Protein AF-A0AAN8YJG7-F1 (afdb_monomer_lite)

Foldseek 3Di:
DDKDWDWDQDLFWTKIKIWDDDPVVVVCVVVPDDPVPDDTWIWIKTKGWPPPDPPDPPVPPDDDTDIDIDTGTGDDDDDDPDDPPDD

Structure (mmCIF, N/CA/C/O backbone):
data_AF-A0AAN8YJG7-F1
#
_entry.id   AF-A0AAN8YJG7-F1
#
loop_
_atom_site.group_PDB
_atom_site.id
_atom_site.type_symbol
_atom_site.label_atom_id
_atom_site.label_alt_id
_atom_site.label_comp_id
_atom_site.label_asym_id
_atom_site.label_entity_id
_atom_site.label_seq_id
_atom_site.pdbx_PDB_ins_code
_atom_site.Cartn_x
_atom_site.Cartn_y
_atom_site.Cartn_z
_atom_site.occupancy
_atom_site.B_iso_or_equiv
_atom_site.auth_seq_id
_atom_site.auth_comp_id
_atom_site.auth_asym_id
_atom_site.auth_atom_id
_atom_site.pdbx_PDB_model_num
ATOM 1 N N . MET A 1 1 ? -7.112 -10.053 11.941 1.00 80.38 1 MET A N 1
ATOM 2 C CA . MET A 1 1 ? -6.323 -9.086 11.151 1.00 80.38 1 MET A CA 1
ATOM 3 C C . MET A 1 1 ? -6.693 -9.272 9.695 1.00 80.38 1 MET A C 1
ATOM 5 O O . MET A 1 1 ? -6.624 -10.396 9.214 1.00 80.38 1 MET A O 1
ATOM 9 N N . LEU A 1 2 ? -7.160 -8.211 9.049 1.00 91.56 2 LEU A N 1
ATOM 10 C CA . LEU A 1 2 ? -7.477 -8.182 7.624 1.00 91.56 2 LEU A CA 1
ATOM 11 C C . LEU A 1 2 ? -6.482 -7.258 6.917 1.00 91.56 2 LEU A C 1
ATOM 13 O O . LEU A 1 2 ? -5.766 -6.492 7.564 1.00 91.56 2 LEU A O 1
ATOM 17 N N . VAL A 1 3 ? -6.436 -7.339 5.593 1.00 94.62 3 VAL A N 1
ATOM 18 C CA . VAL A 1 3 ? -5.608 -6.475 4.751 1.00 94.62 3 VAL A CA 1
ATOM 19 C C . VAL A 1 3 ? -6.515 -5.860 3.693 1.00 94.62 3 VAL A C 1
ATOM 21 O O . VAL A 1 3 ? -7.205 -6.589 2.982 1.00 94.62 3 VAL A O 1
ATOM 24 N N . LEU A 1 4 ? -6.544 -4.529 3.620 1.00 94.06 4 LEU A N 1
ATOM 25 C CA . LEU A 1 4 ? -7.074 -3.826 2.453 1.00 94.06 4 LEU A CA 1
ATOM 26 C C . LEU A 1 4 ? -6.022 -3.910 1.360 1.00 94.06 4 LEU A C 1
ATOM 28 O O . LEU A 1 4 ? -4.850 -3.681 1.648 1.00 94.06 4 LEU A O 1
ATOM 32 N N . GLN A 1 5 ? -6.428 -4.245 0.144 1.00 96.62 5 GLN A N 1
ATOM 33 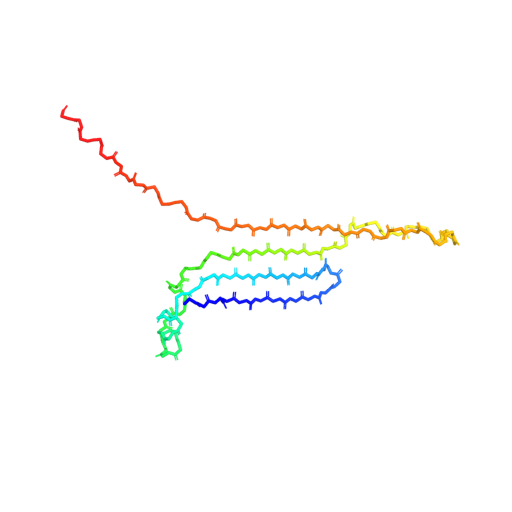C CA . GLN A 1 5 ? -5.514 -4.427 -0.972 1.00 96.62 5 GLN A CA 1
ATOM 34 C C . GLN A 1 5 ? -6.114 -3.834 -2.241 1.00 96.62 5 GLN A C 1
ATOM 36 O O . GLN A 1 5 ? -7.280 -4.078 -2.549 1.00 96.62 5 GLN A O 1
ATOM 41 N N . GLU A 1 6 ? -5.287 -3.110 -2.980 1.00 96.94 6 GLU A N 1
ATOM 42 C CA . GLU A 1 6 ? -5.578 -2.593 -4.308 1.00 96.94 6 GLU A CA 1
ATOM 43 C C . GLU A 1 6 ? -4.378 -2.873 -5.216 1.00 96.94 6 GLU A C 1
ATOM 45 O O . GLU A 1 6 ? -3.223 -2.727 -4.811 1.00 96.94 6 GLU A O 1
ATOM 50 N N . SER A 1 7 ? -4.646 -3.320 -6.436 1.00 97.19 7 SER A N 1
ATOM 51 C CA . SER A 1 7 ? -3.620 -3.595 -7.437 1.00 97.19 7 SER A CA 1
ATOM 52 C C . SER A 1 7 ? -4.175 -3.315 -8.818 1.00 97.19 7 SER A C 1
ATOM 54 O O . SER A 1 7 ? -5.302 -3.723 -9.104 1.00 97.19 7 SER A O 1
ATOM 56 N N . ASP A 1 8 ? -3.363 -2.706 -9.666 1.00 97.44 8 ASP A N 1
ATOM 57 C CA . ASP A 1 8 ? -3.677 -2.485 -11.071 1.00 97.44 8 ASP A CA 1
ATOM 58 C C . ASP A 1 8 ? -2.399 -2.563 -11.913 1.00 97.44 8 ASP A C 1
ATOM 60 O O . ASP A 1 8 ? -1.282 -2.565 -11.378 1.00 97.44 8 ASP A O 1
ATOM 64 N N . ASN A 1 9 ? -2.568 -2.668 -13.227 1.00 96.06 9 ASN A N 1
ATOM 65 C CA . ASN A 1 9 ? -1.472 -2.657 -14.182 1.00 96.06 9 ASN A CA 1
ATOM 66 C C . ASN A 1 9 ? -1.866 -1.918 -15.462 1.00 96.06 9 ASN A C 1
ATOM 68 O O . ASN A 1 9 ? -2.779 -2.348 -16.172 1.00 96.06 9 ASN A O 1
ATOM 72 N N . ASP A 1 10 ? -1.109 -0.877 -15.793 1.00 93.19 10 ASP A N 1
ATOM 73 C CA . ASP A 1 10 ? -1.287 -0.055 -16.986 1.00 93.19 10 ASP A CA 1
ATOM 74 C C . ASP A 1 10 ? 0.047 0.175 -17.730 1.00 93.19 10 ASP A C 1
ATOM 76 O O . ASP A 1 10 ? 1.045 -0.508 -17.498 1.00 93.19 10 ASP A O 1
ATOM 80 N N . GLU A 1 11 ? 0.064 1.118 -18.676 1.00 87.50 11 GLU A N 1
ATOM 81 C CA . GLU A 1 11 ? 1.262 1.470 -19.453 1.00 87.50 11 GLU A CA 1
ATOM 82 C C . GLU A 1 11 ? 2.366 2.138 -18.608 1.00 87.50 11 GLU A C 1
ATOM 84 O O . GLU A 1 11 ? 3.524 2.184 -19.030 1.00 87.50 11 GLU A O 1
ATOM 89 N N . ILE A 1 12 ? 2.027 2.658 -17.424 1.00 87.44 12 ILE A N 1
ATOM 90 C CA . ILE A 1 12 ? 2.947 3.330 -16.497 1.00 87.44 12 ILE A CA 1
ATOM 91 C C . ILE A 1 12 ? 3.565 2.305 -15.535 1.00 87.44 12 ILE A C 1
ATOM 93 O O . ILE A 1 12 ? 4.709 2.482 -15.102 1.00 87.44 12 ILE A O 1
ATOM 97 N N . GLY A 1 13 ? 2.862 1.211 -15.237 1.00 92.44 13 GLY A N 1
ATOM 98 C CA . GLY A 1 13 ? 3.412 0.072 -14.511 1.00 92.44 13 GLY A CA 1
ATOM 99 C C . GLY A 1 13 ? 2.369 -0.791 -13.806 1.00 92.44 13 GLY A C 1
ATOM 100 O O . GLY A 1 13 ? 1.166 -0.572 -13.909 1.00 92.44 13 GLY A O 1
ATOM 101 N N . ALA A 1 14 ? 2.859 -1.761 -13.035 1.00 97.06 14 ALA A N 1
ATOM 102 C CA . ALA A 1 14 ? 2.057 -2.616 -12.164 1.00 97.06 14 ALA A CA 1
ATOM 103 C C . ALA A 1 14 ? 2.283 -2.240 -10.702 1.00 97.06 14 ALA A C 1
ATOM 105 O O . ALA A 1 14 ? 3.435 -2.179 -10.264 1.00 97.06 14 ALA A O 1
ATOM 106 N N . PHE A 1 15 ? 1.219 -2.053 -9.922 1.00 97.75 15 PHE A N 1
ATOM 107 C CA . PHE A 1 15 ? 1.343 -1.748 -8.497 1.00 97.75 15 PHE A CA 1
ATOM 108 C C . PHE A 1 15 ? 0.559 -2.701 -7.598 1.00 97.75 15 PHE A C 1
ATOM 110 O O . PHE A 1 15 ? -0.429 -3.322 -7.990 1.00 97.75 15 PHE A O 1
ATOM 117 N N . LEU A 1 16 ? 1.004 -2.766 -6.345 1.00 97.88 16 LEU A N 1
ATOM 118 C CA . LEU A 1 16 ? 0.285 -3.380 -5.238 1.00 97.88 16 LEU A CA 1
ATOM 119 C C . LEU A 1 16 ? 0.359 -2.440 -4.040 1.00 97.88 16 LEU A C 1
ATOM 121 O O . LEU A 1 16 ? 1.445 -2.184 -3.517 1.00 97.88 16 LEU A O 1
ATOM 125 N N . ILE A 1 17 ? -0.795 -1.964 -3.588 1.00 97.62 17 ILE A N 1
ATOM 126 C CA . ILE A 1 17 ? -0.949 -1.149 -2.386 1.00 97.62 17 ILE A CA 1
ATOM 127 C C . ILE A 1 17 ? -1.760 -1.961 -1.384 1.00 97.62 17 ILE A C 1
ATOM 129 O O . ILE A 1 17 ? -2.789 -2.546 -1.719 1.00 97.62 17 ILE A O 1
ATOM 133 N N . TYR A 1 18 ? -1.298 -2.012 -0.142 1.00 97.12 18 TYR A N 1
ATOM 134 C CA . TYR A 1 18 ? -1.965 -2.742 0.920 1.00 97.12 18 TYR A CA 1
ATOM 135 C C . TYR A 1 18 ? -1.892 -2.006 2.254 1.00 97.12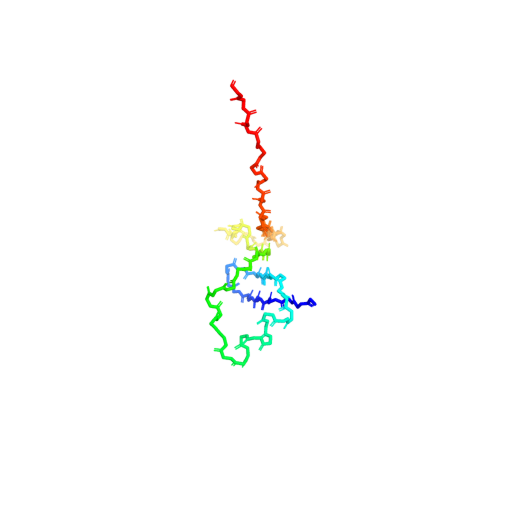 18 TYR A C 1
ATOM 137 O O . TYR A 1 18 ? -0.961 -1.248 2.515 1.00 97.12 18 TYR A O 1
ATOM 145 N N . ALA A 1 19 ? -2.859 -2.255 3.135 1.00 96.00 19 ALA A N 1
ATOM 146 C CA . ALA A 1 19 ? -2.846 -1.733 4.495 1.00 96.00 19 ALA A CA 1
ATOM 147 C C . ALA A 1 19 ? -3.455 -2.737 5.487 1.00 96.00 19 ALA A C 1
ATOM 149 O O . ALA A 1 19 ? -4.575 -3.209 5.266 1.00 96.00 19 ALA A O 1
ATOM 150 N N . PRO A 1 20 ? -2.774 -3.057 6.603 1.00 93.12 20 PRO A N 1
ATOM 151 C CA . PRO A 1 20 ? -3.377 -3.825 7.687 1.00 93.12 20 PRO A CA 1
ATOM 152 C C . PRO A 1 20 ? -4.574 -3.083 8.296 1.00 93.12 20 PRO A C 1
ATOM 154 O O . PRO A 1 20 ? -4.509 -1.876 8.536 1.00 93.12 20 PRO A O 1
ATOM 157 N N . ILE A 1 21 ? -5.650 -3.812 8.588 1.00 93.50 21 ILE A N 1
ATOM 158 C CA . ILE A 1 21 ? -6.848 -3.283 9.247 1.00 93.50 21 ILE A CA 1
ATOM 159 C C . ILE A 1 21 ? -7.426 -4.304 10.239 1.00 93.50 21 ILE A C 1
ATOM 161 O O . ILE A 1 21 ? -7.345 -5.524 10.049 1.00 93.50 21 ILE A O 1
ATOM 165 N N . ASP A 1 22 ? -8.015 -3.817 11.331 1.00 93.06 22 ASP A N 1
ATOM 166 C CA . ASP A 1 22 ? -8.696 -4.676 12.300 1.00 93.06 22 ASP A CA 1
ATOM 167 C C . ASP A 1 22 ? -10.054 -5.151 11.750 1.00 93.06 22 ASP A C 1
ATOM 169 O O . ASP A 1 22 ? -10.866 -4.365 11.261 1.00 93.06 22 ASP A O 1
ATOM 173 N N . SER A 1 23 ? -10.330 -6.449 11.881 1.00 91.62 23 SER A N 1
ATOM 174 C CA . SER A 1 23 ? -11.628 -7.056 11.573 1.00 91.62 23 SER A CA 1
ATOM 175 C C . SER A 1 23 ? -12.799 -6.417 12.324 1.00 91.62 23 SER A C 1
ATOM 177 O O . SER A 1 23 ? -13.896 -6.349 11.772 1.00 91.62 23 SER A O 1
ATOM 179 N N . LEU A 1 24 ? -12.587 -5.921 13.548 1.00 93.44 24 LEU A N 1
ATOM 180 C CA . LEU A 1 24 ? -13.615 -5.206 14.311 1.00 93.44 24 LEU A CA 1
ATOM 181 C C . LEU A 1 24 ? -13.983 -3.876 13.646 1.00 93.44 24 LEU A C 1
ATOM 183 O O . LEU A 1 24 ? -15.161 -3.5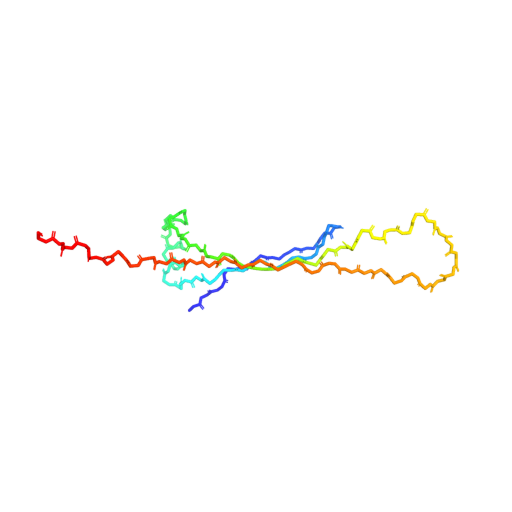25 13.573 1.00 93.44 24 LEU A O 1
ATOM 187 N N . ILE A 1 25 ? -12.983 -3.169 13.114 1.00 92.94 25 ILE A N 1
ATOM 188 C CA . ILE A 1 25 ? -13.185 -1.923 12.373 1.00 92.94 25 ILE A CA 1
ATOM 189 C C . ILE A 1 25 ? -13.939 -2.211 11.075 1.00 92.94 25 ILE A C 1
ATOM 191 O O . ILE A 1 25 ? -14.936 -1.551 10.796 1.00 92.94 25 ILE A O 1
ATOM 195 N N . VAL A 1 26 ? -13.526 -3.232 10.318 1.00 92.31 26 VAL A N 1
ATOM 196 C CA . VAL A 1 26 ? -14.210 -3.618 9.072 1.00 92.31 26 VAL A CA 1
ATOM 197 C C . VAL A 1 26 ? -15.667 -3.994 9.334 1.00 92.31 26 VAL A C 1
ATOM 199 O O . VAL A 1 26 ? -16.555 -3.500 8.645 1.00 92.31 26 VAL A O 1
ATOM 202 N N . ASN A 1 27 ? -15.939 -4.799 10.362 1.00 93.50 27 ASN A N 1
ATOM 203 C CA . ASN A 1 27 ? -17.310 -5.152 10.725 1.00 93.50 27 ASN A CA 1
ATOM 204 C C . ASN A 1 27 ? -18.129 -3.910 11.120 1.00 93.50 27 ASN A C 1
ATOM 206 O O . ASN A 1 27 ? -19.289 -3.782 10.742 1.00 93.50 27 ASN A O 1
ATOM 210 N N . SER A 1 28 ? -17.529 -2.959 11.841 1.00 93.56 28 SER A N 1
ATOM 211 C CA . SER A 1 28 ? -18.179 -1.684 12.168 1.00 93.56 28 SER A CA 1
ATOM 212 C C . SER A 1 28 ? -18.547 -0.890 10.906 1.00 93.56 28 SER A C 1
ATOM 214 O O . SER A 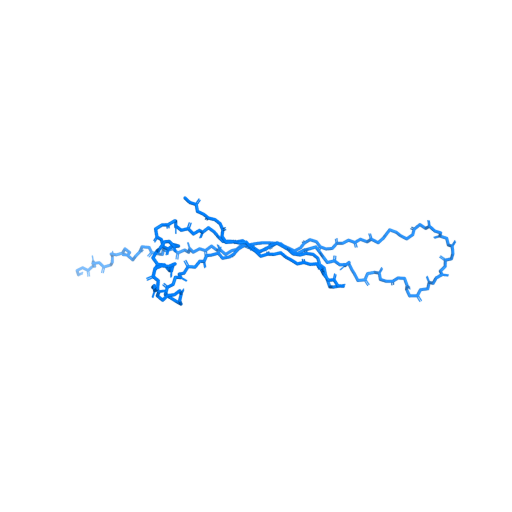1 28 ? -19.685 -0.438 10.780 1.00 93.56 28 SER A O 1
ATOM 216 N N . ILE A 1 29 ? -17.631 -0.782 9.935 1.00 93.94 29 ILE A N 1
ATOM 217 C CA . ILE A 1 29 ? -17.881 -0.105 8.649 1.00 93.94 29 ILE A CA 1
ATOM 218 C C . ILE A 1 29 ? -19.010 -0.793 7.872 1.00 93.94 29 ILE A C 1
ATOM 220 O O . ILE A 1 29 ? -19.930 -0.121 7.411 1.00 93.94 29 ILE A O 1
ATOM 224 N N . VAL A 1 30 ? -18.978 -2.126 7.755 1.00 93.06 30 VAL A N 1
ATOM 225 C CA . VAL A 1 30 ? -20.006 -2.905 7.034 1.00 93.06 30 VAL A CA 1
ATOM 226 C C . VAL A 1 30 ? -21.397 -2.716 7.652 1.00 93.06 30 VAL A C 1
ATOM 228 O O . VAL A 1 30 ? -22.394 -2.720 6.935 1.00 93.06 30 VAL A O 1
ATOM 231 N N . ASN A 1 31 ? -21.469 -2.466 8.961 1.00 96.06 31 ASN A N 1
ATOM 232 C CA . ASN A 1 31 ? -22.713 -2.170 9.676 1.00 96.06 31 ASN A CA 1
ATOM 233 C C . ASN A 1 31 ? -23.121 -0.680 9.635 1.00 96.06 31 ASN A C 1
ATOM 235 O O . ASN A 1 31 ? -24.018 -0.271 10.370 1.00 96.06 31 ASN A O 1
ATOM 239 N N . GLY A 1 32 ? -22.489 0.135 8.783 1.00 94.12 32 GLY A N 1
ATOM 240 C CA . GLY A 1 32 ? -22.866 1.532 8.543 1.00 94.12 32 GLY A CA 1
ATOM 241 C C . GLY A 1 32 ? -22.079 2.570 9.346 1.00 94.12 32 GLY A C 1
ATOM 242 O O . GLY A 1 32 ? -22.476 3.735 9.380 1.00 94.12 32 GLY A O 1
ATOM 243 N N . SER A 1 33 ? -20.976 2.183 9.994 1.00 93.56 33 SER A N 1
ATOM 244 C CA . SER A 1 33 ? -20.053 3.150 10.600 1.00 93.56 33 SER A CA 1
ATOM 245 C C . SER A 1 33 ? -19.311 3.968 9.535 1.00 93.56 33 SER A C 1
ATOM 247 O O . SER A 1 33 ? -19.110 3.530 8.403 1.00 93.56 33 SER A O 1
ATOM 249 N N . ASP A 1 34 ? -18.878 5.172 9.906 1.00 93.69 34 ASP A N 1
ATOM 250 C CA . ASP A 1 34 ? -18.180 6.094 9.009 1.00 93.69 34 ASP A CA 1
ATOM 251 C C . ASP A 1 34 ? -16.737 5.638 8.739 1.00 93.69 34 ASP A C 1
ATOM 253 O O . ASP A 1 34 ? -15.852 5.772 9.590 1.00 93.69 34 ASP A O 1
ATOM 257 N N . ALA A 1 35 ? -16.487 5.148 7.522 1.00 89.62 35 ALA A N 1
ATOM 258 C CA . ALA A 1 35 ? -15.169 4.701 7.077 1.00 89.62 35 ALA A CA 1
ATOM 259 C C . ALA A 1 35 ? -14.105 5.816 7.082 1.00 89.62 35 ALA A C 1
ATOM 261 O O . ALA A 1 35 ? -12.917 5.516 7.186 1.00 89.62 35 ALA A O 1
ATOM 262 N N . LYS A 1 36 ? -14.495 7.101 7.031 1.00 89.88 36 LYS A N 1
ATOM 263 C CA . LYS A 1 36 ? -13.543 8.230 7.008 1.00 89.88 36 LYS A CA 1
ATOM 264 C C . LYS A 1 36 ? -12.789 8.420 8.325 1.00 89.88 36 LYS A C 1
ATOM 266 O O . LYS A 1 36 ? -11.792 9.134 8.355 1.00 89.88 36 LYS A O 1
ATOM 271 N N . LYS A 1 37 ? -13.263 7.811 9.415 1.00 85.38 37 LYS A N 1
ATOM 272 C CA . LYS A 1 37 ? -12.643 7.901 10.749 1.00 85.38 37 LYS A CA 1
ATOM 273 C C . LYS A 1 37 ? -11.575 6.838 10.990 1.00 85.38 37 LYS A C 1
ATOM 275 O O . LYS A 1 37 ? -10.999 6.791 12.074 1.00 85.38 37 LYS A O 1
ATOM 280 N N . VAL A 1 38 ? -11.337 5.968 10.013 1.00 89.31 38 VAL A N 1
ATOM 281 C CA . VAL A 1 38 ? -10.390 4.864 10.132 1.00 89.31 38 VAL A CA 1
ATOM 282 C C . VAL A 1 38 ? -9.055 5.274 9.540 1.00 89.31 38 VAL A C 1
ATOM 284 O O . VAL A 1 38 ? -8.957 5.599 8.361 1.00 89.31 38 VAL A O 1
ATOM 287 N N . THR A 1 39 ? -8.017 5.221 10.368 1.00 89.06 39 THR A N 1
ATOM 288 C CA . THR A 1 39 ? -6.644 5.454 9.929 1.00 89.06 39 THR A CA 1
ATOM 289 C C . THR A 1 39 ? -6.000 4.130 9.548 1.00 89.06 39 THR A C 1
ATOM 291 O O . THR A 1 39 ? -5.948 3.201 10.353 1.00 89.06 39 THR A O 1
ATOM 294 N N . THR A 1 40 ? -5.463 4.064 8.336 1.00 91.81 40 THR A N 1
ATOM 295 C CA . THR A 1 40 ? -4.646 2.949 7.850 1.00 91.81 40 THR A CA 1
ATOM 296 C C . THR A 1 40 ? -3.254 3.444 7.479 1.00 91.81 40 THR A C 1
ATOM 298 O O . THR A 1 40 ? -3.082 4.611 7.132 1.00 91.81 40 THR A O 1
ATOM 301 N N . LEU A 1 41 ? -2.264 2.554 7.518 1.00 94.44 41 LEU A N 1
ATOM 302 C CA . LEU A 1 41 ? -0.899 2.832 7.069 1.00 94.44 41 LEU A CA 1
ATOM 303 C C . LEU A 1 41 ? -0.646 2.072 5.761 1.00 94.44 41 LEU A C 1
ATOM 305 O O . LEU A 1 41 ? -0.159 0.939 5.806 1.00 94.44 41 LEU A O 1
ATOM 309 N N . PRO A 1 42 ? -1.046 2.637 4.607 1.00 95.38 42 PRO A N 1
ATOM 310 C CA . PRO A 1 42 ? -0.830 1.988 3.327 1.00 95.38 42 PRO A CA 1
ATOM 311 C C . PRO A 1 42 ? 0.665 1.856 3.043 1.00 95.38 42 PRO A C 1
ATOM 313 O O . PRO A 1 42 ? 1.465 2.733 3.351 1.00 95.38 42 PRO A O 1
ATOM 316 N N . SER A 1 43 ? 1.047 0.726 2.478 1.00 97.25 43 SER A N 1
ATOM 317 C CA . SER A 1 43 ? 2.392 0.427 2.000 1.00 97.25 43 SER A CA 1
ATOM 318 C C . SER A 1 43 ? 2.266 -0.335 0.691 1.00 97.25 43 SER A C 1
ATOM 320 O O . SER A 1 43 ? 1.193 -0.842 0.365 1.00 97.25 43 SER A O 1
ATOM 322 N N . GLY A 1 44 ? 3.335 -0.413 -0.086 1.00 97.94 44 GLY A N 1
ATOM 323 C CA . GLY A 1 44 ? 3.237 -1.054 -1.384 1.00 97.94 44 GLY A CA 1
ATOM 324 C C . GLY A 1 44 ? 4.459 -0.877 -2.252 1.00 97.94 44 GLY A C 1
ATOM 325 O O . GLY A 1 44 ? 5.506 -0.391 -1.815 1.00 97.94 44 GLY A O 1
ATOM 326 N N . PHE A 1 45 ? 4.301 -1.276 -3.504 1.00 98.06 45 PHE A N 1
ATOM 327 C CA . PHE A 1 45 ? 5.316 -1.105 -4.526 1.00 98.06 45 PHE A CA 1
ATOM 328 C C . PHE A 1 45 ? 4.691 -0.876 -5.900 1.00 98.06 45 PHE A C 1
ATOM 330 O O . PHE A 1 45 ? 3.535 -1.231 -6.134 1.00 98.06 45 PHE A O 1
ATOM 337 N N . ILE A 1 46 ? 5.490 -0.322 -6.807 1.00 97.81 46 ILE A N 1
ATOM 338 C CA . ILE A 1 46 ? 5.206 -0.236 -8.238 1.00 97.81 46 ILE A CA 1
ATOM 339 C C . ILE A 1 46 ? 6.414 -0.740 -9.025 1.00 97.81 46 ILE A C 1
ATOM 341 O O . ILE A 1 46 ? 7.561 -0.453 -8.676 1.00 97.81 46 ILE A O 1
ATOM 345 N N . ILE A 1 47 ? 6.141 -1.500 -10.078 1.00 96.94 47 ILE A N 1
ATOM 346 C CA . ILE A 1 47 ? 7.098 -1.903 -11.103 1.00 96.94 47 ILE A CA 1
ATOM 347 C C . ILE A 1 47 ? 6.757 -1.090 -12.347 1.00 96.94 47 ILE A C 1
ATOM 349 O O . ILE A 1 47 ? 5.707 -1.311 -12.946 1.00 96.94 47 ILE A O 1
ATOM 353 N N . SER A 1 48 ? 7.619 -0.151 -12.722 1.00 94.12 48 SER A N 1
ATOM 354 C CA . SER A 1 48 ? 7.439 0.698 -13.905 1.00 94.12 48 SER A CA 1
ATOM 355 C C . SER A 1 48 ? 8.519 0.419 -14.955 1.00 94.12 48 SER A C 1
ATOM 357 O O . SER A 1 48 ? 9.598 -0.069 -14.601 1.00 94.12 48 SER A O 1
ATOM 359 N N . PRO A 1 49 ? 8.296 0.760 -16.235 1.00 89.81 49 PRO A N 1
ATOM 360 C CA . PRO A 1 49 ? 9.366 0.782 -17.230 1.00 89.81 49 PRO A CA 1
ATOM 361 C C . PRO A 1 49 ? 10.534 1.666 -16.763 1.00 89.81 49 PRO A C 1
ATOM 363 O O . PRO A 1 49 ? 10.323 2.681 -16.096 1.00 89.81 49 PRO A O 1
ATOM 366 N N . ASP A 1 50 ? 11.766 1.313 -17.131 1.00 87.00 50 ASP A N 1
ATOM 367 C CA . ASP A 1 50 ? 12.963 2.116 -16.824 1.00 87.00 50 ASP A CA 1
ATOM 368 C C . ASP A 1 50 ? 13.128 3.359 -17.721 1.00 87.00 50 ASP A C 1
ATOM 370 O O . ASP A 1 50 ? 14.088 4.115 -17.584 1.00 87.00 50 ASP A O 1
ATOM 374 N N . GLY A 1 51 ? 12.178 3.590 -18.632 1.00 79.50 51 GLY A N 1
ATOM 375 C CA . GLY A 1 51 ? 12.184 4.715 -19.563 1.00 79.50 51 GLY A CA 1
ATOM 376 C C . GLY A 1 51 ? 13.181 4.563 -20.714 1.00 79.50 51 GLY A C 1
ATOM 377 O O . GLY A 1 51 ? 13.229 5.438 -21.583 1.00 79.50 51 GLY A O 1
ATOM 378 N N . HIS A 1 52 ? 13.934 3.459 -20.778 1.00 71.31 52 HIS A N 1
ATOM 379 C CA . HIS A 1 52 ? 14.794 3.139 -21.912 1.00 71.31 52 HIS A CA 1
ATOM 380 C C . HIS A 1 52 ? 13.950 2.579 -23.064 1.00 71.31 52 HIS A C 1
ATOM 382 O O . HIS A 1 52 ? 13.952 1.389 -23.381 1.00 71.31 52 HIS A O 1
ATOM 388 N N . TYR A 1 53 ? 13.208 3.469 -23.718 1.00 62.78 53 TYR A N 1
ATOM 389 C CA . TYR A 1 53 ? 12.613 3.181 -25.016 1.00 62.78 53 TYR A CA 1
ATOM 390 C C . TYR A 1 53 ? 13.711 3.291 -26.083 1.00 62.78 53 TYR A C 1
ATOM 392 O O . TYR A 1 53 ? 14.414 4.306 -26.117 1.00 62.78 53 TYR A O 1
ATOM 400 N N . PRO A 1 54 ? 13.894 2.298 -26.972 1.00 57.78 54 PRO A N 1
ATOM 401 C CA . PRO A 1 54 ? 14.850 2.433 -28.059 1.00 57.78 54 PRO A CA 1
ATOM 402 C C . PRO A 1 54 ? 14.434 3.579 -28.977 1.00 57.78 54 PRO A C 1
ATOM 404 O O . PRO A 1 54 ? 13.512 3.447 -29.779 1.00 57.78 54 PRO A O 1
ATOM 407 N N . LEU A 1 55 ? 15.150 4.700 -28.889 1.00 60.16 55 LEU A N 1
ATOM 408 C CA . LEU A 1 55 ? 15.012 5.824 -29.818 1.00 60.16 55 LEU A CA 1
ATOM 409 C C . LEU A 1 55 ? 15.450 5.465 -31.246 1.00 60.16 55 LEU A C 1
ATOM 411 O O . LEU A 1 55 ? 15.101 6.177 -32.181 1.00 60.16 55 LEU A O 1
ATOM 415 N N . CYS A 1 56 ? 16.137 4.339 -31.441 1.00 54.47 56 CYS A N 1
ATOM 416 C CA . CYS A 1 56 ? 16.452 3.804 -32.756 1.00 54.47 56 CYS A CA 1
ATOM 417 C C . CYS A 1 56 ? 16.262 2.289 -32.757 1.00 54.47 56 CYS A C 1
ATOM 419 O O . CYS A 1 56 ? 16.854 1.559 -31.964 1.00 54.47 56 CYS A O 1
ATOM 421 N N . ARG A 1 57 ? 15.433 1.826 -33.691 1.00 52.94 57 ARG A N 1
ATOM 422 C CA . ARG A 1 57 ? 15.254 0.426 -34.065 1.00 52.94 57 ARG A CA 1
ATOM 423 C C . ARG A 1 57 ? 16.499 -0.051 -34.818 1.00 52.94 57 ARG A C 1
ATOM 425 O O . ARG A 1 57 ? 16.432 -0.312 -36.015 1.00 52.94 57 ARG A O 1
ATOM 432 N N . ASP A 1 58 ? 17.637 -0.128 -34.137 1.00 54.31 58 ASP A N 1
ATOM 433 C CA . ASP A 1 58 ? 18.767 -0.881 -34.665 1.00 54.31 58 ASP A CA 1
ATOM 434 C C . ASP A 1 58 ? 18.457 -2.361 -34.456 1.00 54.31 58 ASP A C 1
ATOM 436 O O . ASP A 1 58 ? 18.279 -2.840 -33.339 1.00 54.31 58 ASP A O 1
ATOM 440 N N . ASN A 1 59 ? 18.320 -3.076 -35.572 1.00 55.88 59 ASN A N 1
ATOM 441 C CA . ASN A 1 59 ? 17.852 -4.461 -35.679 1.00 55.88 59 ASN A CA 1
ATOM 442 C C . ASN A 1 59 ? 18.797 -5.512 -35.049 1.00 55.88 59 ASN A C 1
ATOM 444 O O . ASN A 1 59 ? 18.729 -6.690 -35.398 1.00 55.88 59 ASN A O 1
ATOM 448 N N . ASN A 1 60 ? 19.667 -5.119 -34.119 1.00 55.72 60 ASN A N 1
ATOM 449 C CA . ASN A 1 60 ? 20.494 -6.034 -33.344 1.00 55.72 60 ASN A CA 1
ATOM 450 C C . ASN A 1 60 ? 19.723 -6.393 -32.074 1.00 55.72 60 ASN A C 1
ATOM 452 O O . ASN A 1 60 ? 19.796 -5.687 -31.073 1.00 55.72 60 ASN A O 1
ATOM 456 N N . GLY A 1 61 ? 18.921 -7.456 -32.167 1.00 55.38 61 GLY A N 1
ATOM 457 C CA . GLY A 1 61 ? 17.905 -7.874 -31.198 1.00 55.38 61 GLY A CA 1
ATOM 458 C C . GLY A 1 61 ? 18.419 -8.289 -29.820 1.00 55.38 61 GLY A C 1
ATOM 459 O O . GLY A 1 61 ? 18.240 -9.437 -29.433 1.00 55.38 61 GLY A O 1
ATOM 460 N N . ASN A 1 62 ? 19.019 -7.361 -29.077 1.00 57.56 62 ASN A N 1
ATOM 461 C CA . ASN A 1 62 ? 19.473 -7.587 -27.710 1.00 57.56 62 ASN A CA 1
ATOM 462 C C . ASN A 1 62 ? 19.337 -6.330 -26.835 1.00 57.56 62 ASN A C 1
ATOM 464 O O . ASN A 1 62 ? 20.226 -6.010 -26.049 1.00 57.56 62 ASN A O 1
ATOM 468 N N . LEU A 1 63 ? 18.244 -5.582 -27.006 1.00 61.62 63 LEU A N 1
ATOM 469 C CA . LEU A 1 63 ? 17.919 -4.495 -26.092 1.00 61.62 63 LEU A CA 1
ATOM 470 C C . LEU A 1 63 ? 17.184 -5.076 -24.885 1.00 61.62 63 LEU A C 1
ATOM 472 O O . LEU A 1 63 ? 16.014 -5.438 -24.977 1.00 61.62 63 LEU A O 1
ATOM 476 N N . GLU A 1 64 ? 17.892 -5.190 -23.768 1.00 66.31 64 GLU A N 1
ATOM 477 C CA . GLU A 1 64 ? 17.290 -5.535 -22.486 1.00 66.31 64 GLU A CA 1
ATOM 478 C C . GLU A 1 64 ? 16.451 -4.343 -22.009 1.00 66.31 64 GLU A C 1
ATOM 480 O O . GLU A 1 64 ? 16.986 -3.313 -21.604 1.00 66.31 64 GLU A O 1
ATOM 485 N N . ASN A 1 65 ? 15.125 -4.453 -22.105 1.00 73.50 65 ASN A N 1
ATOM 486 C CA . ASN A 1 65 ? 14.220 -3.519 -21.444 1.00 73.50 65 ASN A CA 1
ATOM 487 C C . ASN A 1 65 ? 14.278 -3.779 -19.932 1.00 73.50 65 ASN A C 1
ATOM 489 O O . ASN A 1 65 ? 13.970 -4.885 -19.484 1.00 73.50 65 ASN A O 1
ATOM 493 N N . GLY A 1 66 ? 14.688 -2.777 -19.155 1.00 86.00 66 GLY A N 1
ATOM 494 C CA . GLY A 1 66 ? 14.715 -2.854 -17.700 1.00 86.00 66 GLY A CA 1
ATOM 495 C C . GLY A 1 66 ? 13.391 -2.431 -17.063 1.00 86.00 66 GLY A C 1
ATOM 496 O O . GLY A 1 66 ? 12.431 -2.021 -17.719 1.00 86.00 66 GLY A O 1
ATOM 497 N N . SER A 1 67 ? 13.328 -2.523 -15.738 1.00 91.50 67 SER A N 1
ATOM 498 C CA . SER A 1 67 ? 12.211 -2.008 -14.945 1.00 91.50 67 SER A CA 1
ATOM 499 C C . SER A 1 67 ? 12.725 -1.369 -13.663 1.00 91.50 67 SER A C 1
ATOM 501 O O . SER A 1 67 ? 13.749 -1.779 -13.115 1.00 91.50 67 SER A O 1
ATOM 503 N N . ILE A 1 68 ? 11.992 -0.378 -13.171 1.00 94.88 68 ILE A N 1
ATOM 504 C CA . ILE A 1 68 ? 12.244 0.281 -11.895 1.00 94.88 68 ILE A CA 1
ATOM 505 C C . ILE A 1 68 ? 11.243 -0.267 -10.881 1.00 94.88 68 ILE A C 1
ATOM 507 O O . ILE A 1 68 ? 10.034 -0.165 -11.072 1.00 94.88 68 ILE A O 1
ATOM 511 N N . LEU A 1 69 ? 11.752 -0.831 -9.785 1.00 96.81 69 LEU A N 1
ATOM 512 C CA . LEU A 1 69 ? 10.951 -1.192 -8.619 1.00 96.81 69 LEU A CA 1
ATOM 513 C C . LEU A 1 69 ? 11.026 -0.059 -7.593 1.00 96.81 69 LEU A C 1
ATOM 515 O O . LEU A 1 69 ? 12.079 0.180 -7.001 1.00 96.81 69 LEU A O 1
ATOM 519 N N . THR A 1 70 ? 9.899 0.605 -7.355 1.00 97.31 70 THR A N 1
ATOM 520 C CA . THR A 1 70 ? 9.762 1.606 -6.291 1.00 97.31 70 THR A CA 1
ATOM 521 C C . THR A 1 70 ? 8.944 1.017 -5.154 1.00 97.31 70 THR A C 1
ATOM 523 O O . THR A 1 70 ? 7.860 0.492 -5.388 1.00 97.31 70 THR A O 1
ATOM 526 N N . ILE A 1 71 ? 9.442 1.114 -3.921 1.00 97.94 71 ILE A N 1
ATOM 527 C CA . ILE A 1 71 ? 8.786 0.579 -2.721 1.00 97.94 71 ILE A CA 1
ATOM 528 C C . ILE A 1 71 ? 8.521 1.728 -1.747 1.00 97.94 71 ILE A C 1
ATOM 530 O O . ILE A 1 71 ? 9.402 2.556 -1.514 1.00 97.94 71 ILE A O 1
ATOM 534 N N . ALA A 1 72 ? 7.327 1.760 -1.157 1.00 97.38 72 ALA A N 1
ATOM 535 C CA . ALA A 1 72 ? 6.929 2.753 -0.168 1.00 97.38 72 ALA A CA 1
ATOM 536 C C . ALA A 1 72 ? 6.355 2.086 1.088 1.00 97.38 72 ALA A C 1
ATOM 538 O O . ALA A 1 72 ? 5.502 1.200 1.008 1.00 97.38 72 ALA A O 1
ATOM 539 N N . PHE A 1 73 ? 6.797 2.559 2.255 1.00 95.75 73 PHE A N 1
ATOM 540 C CA . PHE A 1 73 ? 6.296 2.127 3.557 1.00 95.75 73 PHE A CA 1
ATOM 541 C C . PHE A 1 73 ? 5.838 3.333 4.373 1.00 95.75 73 PHE A C 1
ATOM 543 O O . PHE A 1 73 ? 6.599 4.283 4.564 1.00 95.75 73 PHE A O 1
ATOM 550 N N . GLN A 1 74 ? 4.618 3.271 4.900 1.00 94.44 74 GLN A N 1
ATOM 551 C CA . GLN A 1 74 ? 4.114 4.249 5.859 1.00 94.44 74 GLN A CA 1
ATOM 552 C C . GLN A 1 74 ? 4.326 3.713 7.280 1.00 94.44 74 GLN A C 1
ATOM 554 O O . GLN A 1 74 ? 3.793 2.667 7.645 1.00 94.44 74 GLN A O 1
ATOM 559 N N . ILE A 1 75 ? 5.087 4.441 8.099 1.00 89.81 75 ILE A N 1
ATOM 560 C CA . ILE A 1 75 ? 5.369 4.081 9.496 1.00 89.81 75 ILE A CA 1
ATOM 561 C C . ILE A 1 75 ? 4.818 5.181 10.405 1.00 89.81 75 ILE A C 1
ATOM 563 O O . ILE A 1 75 ? 5.119 6.358 10.211 1.00 89.81 75 ILE A O 1
ATOM 567 N N . LEU A 1 76 ? 4.019 4.804 11.407 1.00 88.75 76 LEU A N 1
ATOM 568 C CA . LEU A 1 76 ? 3.543 5.722 12.441 1.00 88.75 76 LEU A CA 1
ATOM 569 C C . LEU A 1 76 ? 4.503 5.703 13.632 1.00 88.75 76 LEU A C 1
ATOM 571 O O . LEU A 1 76 ? 4.683 4.668 14.271 1.00 88.75 76 LEU A O 1
ATOM 575 N N . ILE A 1 77 ? 5.084 6.859 13.953 1.00 88.44 77 ILE A N 1
ATOM 576 C CA . ILE A 1 77 ? 5.907 7.046 15.150 1.00 88.44 77 ILE A CA 1
ATOM 577 C C . ILE A 1 77 ? 5.039 7.732 16.204 1.00 88.44 77 ILE A C 1
ATOM 579 O O . ILE A 1 77 ? 4.671 8.895 16.050 1.00 88.44 77 ILE A O 1
ATOM 583 N N . ILE A 1 78 ? 4.703 7.014 17.275 1.00 82.25 78 ILE A N 1
ATOM 584 C CA . ILE A 1 78 ? 4.016 7.589 18.434 1.00 82.25 78 ILE A CA 1
ATOM 585 C C . ILE A 1 78 ? 5.094 8.015 19.427 1.00 82.25 78 ILE A C 1
ATOM 587 O O . ILE A 1 78 ? 5.741 7.177 20.053 1.00 82.25 78 ILE A O 1
ATOM 591 N N . GLY A 1 79 ? 5.315 9.322 19.542 1.00 78.88 79 GLY A N 1
ATOM 592 C CA . GLY A 1 79 ? 6.158 9.871 20.596 1.00 78.88 79 GLY A CA 1
ATOM 593 C C . GLY A 1 79 ? 5.449 9.744 21.941 1.00 78.88 79 GLY A C 1
ATOM 594 O O . GLY A 1 79 ? 4.315 10.195 22.082 1.00 78.88 79 GLY A O 1
ATOM 595 N N . HIS A 1 80 ? 6.111 9.147 22.929 1.00 66.00 80 HIS A N 1
ATOM 596 C CA . HIS A 1 80 ? 5.707 9.303 24.322 1.00 66.00 80 HIS A CA 1
ATOM 597 C C . HIS A 1 80 ? 6.141 10.703 24.789 1.00 66.00 80 HIS A C 1
ATOM 599 O O . HIS A 1 80 ? 7.336 11.007 24.723 1.00 66.00 80 HIS A O 1
ATOM 605 N N . PRO A 1 81 ? 5.221 11.577 25.231 1.00 65.94 81 PRO A N 1
ATOM 606 C CA . PRO A 1 81 ? 5.612 12.807 25.896 1.00 65.94 81 PRO A CA 1
ATOM 607 C C . PRO A 1 81 ? 6.065 12.445 27.314 1.00 65.94 81 PRO A C 1
ATOM 609 O O . PRO A 1 81 ? 5.228 12.254 28.187 1.00 65.94 81 PRO A O 1
ATOM 612 N N . ASN A 1 82 ? 7.372 12.328 27.547 1.00 64.25 82 ASN A N 1
ATOM 613 C CA . ASN A 1 82 ? 7.894 12.136 28.900 1.00 64.25 82 ASN A CA 1
ATOM 614 C C . ASN A 1 82 ? 8.297 13.490 29.497 1.00 64.25 82 ASN A C 1
ATOM 616 O O . ASN A 1 82 ? 9.270 14.106 29.066 1.00 64.25 82 ASN A O 1
ATOM 620 N N . ASP A 1 83 ? 7.495 13.920 30.472 1.00 58.78 83 ASP A N 1
ATOM 621 C CA . ASP A 1 83 ? 7.908 14.309 31.824 1.00 58.78 83 ASP A CA 1
ATOM 622 C C . ASP A 1 83 ? 9.066 15.306 31.977 1.00 58.78 83 ASP A C 1
ATOM 624 O O . ASP A 1 83 ? 10.133 14.979 32.487 1.00 58.78 83 ASP A O 1
ATOM 628 N N . ASN A 1 84 ? 8.793 16.579 31.683 1.00 54.50 84 ASN A N 1
ATOM 629 C CA . ASN A 1 84 ? 9.548 17.690 32.268 1.00 54.50 84 ASN A CA 1
ATOM 630 C C . ASN 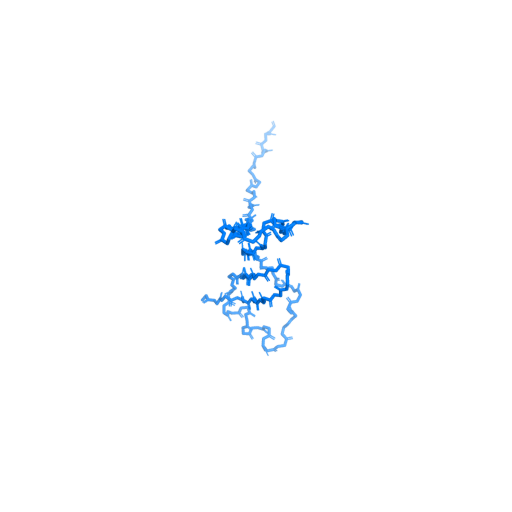A 1 84 ? 8.769 18.294 33.446 1.00 54.50 84 ASN A C 1
ATOM 632 O O . ASN A 1 84 ? 8.405 19.469 33.428 1.00 54.50 84 ASN A O 1
ATOM 636 N N . SER A 1 85 ? 8.502 17.498 34.484 1.00 56.94 85 SER A N 1
ATOM 637 C CA . SER A 1 85 ? 8.303 18.055 35.823 1.00 56.94 85 SER A CA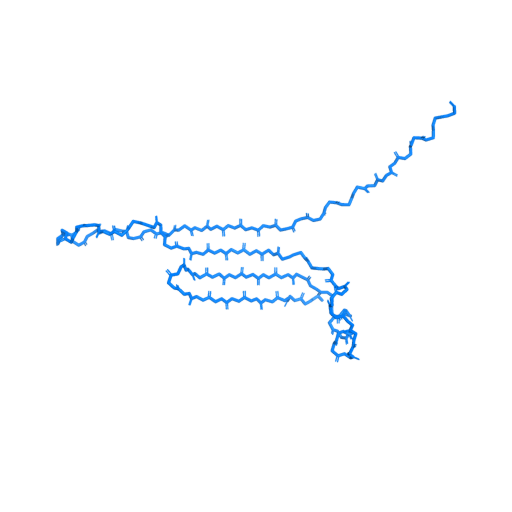 1
ATOM 638 C C . SER A 1 85 ? 9.682 18.373 36.399 1.00 56.94 85 SER A C 1
ATOM 640 O O . SER A 1 85 ? 10.309 17.526 37.035 1.00 56.94 85 SER A O 1
ATOM 642 N N . ILE A 1 86 ? 10.173 19.584 36.145 1.00 52.19 86 ILE A N 1
ATOM 643 C CA . ILE A 1 86 ? 11.242 20.170 36.952 1.00 52.19 86 ILE A CA 1
ATOM 644 C C . ILE A 1 86 ? 10.595 21.300 37.747 1.00 52.19 86 ILE A C 1
ATOM 646 O O . ILE A 1 86 ? 10.052 22.245 37.176 1.00 52.19 86 ILE A O 1
ATOM 650 N N . SER A 1 87 ? 10.589 21.078 39.060 1.00 48.38 87 SER A N 1
ATOM 651 C CA . SER A 1 87 ? 10.306 22.013 40.150 1.00 48.38 87 SER A CA 1
ATOM 652 C C . SER A 1 87 ? 11.051 23.334 40.030 1.00 48.38 87 SER A C 1
ATOM 654 O O . SER A 1 87 ? 12.249 23.261 39.669 1.00 48.38 87 SER A O 1
#

Organism: Solanum bulbocastanum (NCBI:txid147425)

Sequence (87 aa):
MLVLQESDNDEIGAFLIYAPIDSLIVNSIVNGSDAKKVTTLPSGFIISPDGHYPLCRDNNGNLENGSILTIAFQILIIGHPNDNSIS

InterPro domains:
  IPR042160 Class IV homeodomain-leucine zipper [PTHR45654] (1-82)
  IPR057993 HD-Zip IV, C-terminal domain [PF25797] (1-84)

pLDDT: mean 84.37, std 15.39, range [48.38, 98.06]

Radius of gyration: 22.04 Å; chains: 1; bounding box: 43×31×76 Å

Secondary structure (DSSP, 8-state):
-EEEEEEEE-SS-EEEEEEEE-HHHHHHHHTT--GGG-----EEEEEEE-S---SS--S-S-----EEEEEE---------------